Protein AF-A0A7S1WTV4-F1 (afdb_monomer)

Nearest PDB structures (foldseek):
  6fwq-assembly1_A  TM=6.401E-01  e=2.918E-04  Bacteroides xylanisolvens XB1A
  6fwi-assembly1_A  TM=6.441E-01  e=4.003E-04  Bacteroides xylanisolvens XB1A
  6fwg-assembly1_A  TM=6.612E-01  e=6.234E-04  Bacteroides xylanisolvens XB1A
  6hmh-assembly1_A  TM=6.644E-01  e=8.029E-04  Bacteroides xylanisolvens XB1A
  8j2w-assembly1_B  TM=5.692E-01  e=4.492E-01  Saccharothrix syringae

Sequence (139 aa):
FQVRTTKYVTHYLPWFLGAHADPACAAKPLTCAYRDDHWCSSYGNSFYASNKGAYDITDQGVIDQQLDEMKDAGLDGIWIDYQSANWDFVVDKLIAGTKARGMHFSILIDDTINADIMERSRTEMVKWMQEPHHYRHQG

Foldseek 3Di:
DPPPDDAAEEEDELQAAFPDDDPVCVVPVPPDPCCRHCCPHVNVPDPDADPVHRDGLLDLVVLLVVLVVCVVVVHQAYAYEDADPVCLSSVVSNLVNCVVSNHAYHYDYDCVNPVCRCVVCVVSNVVSCPDPRYDDDPD

Mean predicted aligned error: 7.96 Å

Organism: Alexandrium catenella (NCBI:txid2925)

Solvent-accessible surface area (backbone atoms only — not comparable to full-atom values): 8384 Å² total; per-residue (Å²): 132,85,78,84,69,86,78,44,70,43,84,38,76,69,57,34,52,37,85,65,69,59,78,78,34,82,78,37,77,92,77,40,78,58,68,64,27,49,71,69,25,102,63,47,67,62,97,60,85,56,96,73,54,72,46,34,50,84,38,65,69,53,49,49,53,53,52,49,54,40,46,75,72,62,40,45,29,38,31,38,53,44,49,56,75,91,42,52,70,50,51,52,50,50,54,53,52,27,54,78,69,75,22,31,33,43,79,40,82,40,48,90,83,28,83,57,44,70,69,78,34,38,70,57,51,54,54,54,65,68,38,92,45,36,72,66,87,95,115

pLDDT: mean 79.99, std 18.2, range [41.06, 98.25]

Secondary structure (DSSP, 8-state):
----PPPPEEEE----BTT---TTTTT-TTTSSGGG-TTTSTT---SS--TT-S-BTT-HHHHHHHHHHHHHTT--EEEEEE--GGGHHHHHHHHHHHHHTT-EEEEEE--SS-TTHHHHTHHHHHHHHTSTTB--S--

Radius of gyration: 16.4 Å; Cα contacts (8 Å, |Δi|>4): 162; chains: 1; bounding box: 42×35×50 Å

Structure (mmCIF, N/CA/C/O backbone):
data_AF-A0A7S1WTV4-F1
#
_entry.id   AF-A0A7S1WTV4-F1
#
loop_
_atom_site.group_PDB
_atom_site.id
_atom_site.type_symbol
_atom_site.label_atom_id
_atom_site.label_alt_id
_atom_site.label_comp_id
_atom_site.label_asym_id
_atom_site.label_entity_id
_atom_site.label_seq_id
_atom_site.pdbx_PDB_ins_code
_atom_site.Cartn_x
_atom_site.Cartn_y
_atom_site.Cartn_z
_atom_site.occupancy
_atom_site.B_iso_or_equiv
_atom_site.auth_seq_id
_atom_site.auth_comp_id
_atom_site.auth_asym_id
_atom_site.auth_atom_id
_atom_site.pdbx_PDB_model_num
ATOM 1 N N . PHE A 1 1 ? -19.683 -2.442 26.468 1.00 41.47 1 PHE A N 1
ATOM 2 C CA . PHE A 1 1 ? -18.580 -3.389 26.221 1.00 41.47 1 PHE A CA 1
ATOM 3 C C . PHE A 1 1 ? -18.128 -3.224 24.786 1.00 41.47 1 PHE A C 1
ATOM 5 O O . PHE A 1 1 ? -18.909 -3.491 23.886 1.00 41.47 1 PHE A O 1
ATOM 12 N N . GLN A 1 2 ? -16.920 -2.710 24.564 1.00 50.34 2 GLN A N 1
ATOM 13 C CA . GLN A 1 2 ? -16.336 -2.696 23.226 1.00 50.34 2 GLN A CA 1
ATOM 14 C C . GLN A 1 2 ? -15.846 -4.122 22.973 1.00 5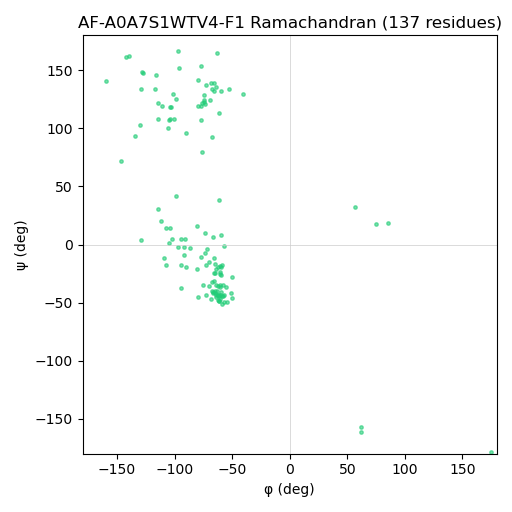0.34 2 GLN A C 1
ATOM 16 O O . GLN A 1 2 ? -14.921 -4.586 23.639 1.00 50.34 2 GLN A O 1
ATOM 21 N N . VAL A 1 3 ? -16.544 -4.863 22.113 1.00 51.03 3 VAL A N 1
ATOM 22 C CA . VAL A 1 3 ? -16.096 -6.195 21.704 1.00 51.03 3 VAL A CA 1
ATOM 23 C C . VAL A 1 3 ? -14.747 -5.993 21.020 1.00 51.03 3 VAL A C 1
ATOM 25 O O . VAL A 1 3 ? -14.679 -5.337 19.983 1.00 51.03 3 VAL A O 1
ATOM 28 N N . ARG A 1 4 ? -13.663 -6.488 21.630 1.00 55.94 4 ARG A N 1
ATOM 29 C CA . ARG A 1 4 ? -12.361 -6.576 20.964 1.00 55.94 4 ARG A CA 1
ATOM 30 C C . ARG A 1 4 ? -12.513 -7.611 19.859 1.00 55.94 4 ARG A C 1
ATOM 32 O O . ARG A 1 4 ? -12.412 -8.806 20.114 1.00 55.94 4 ARG A O 1
ATOM 39 N N . THR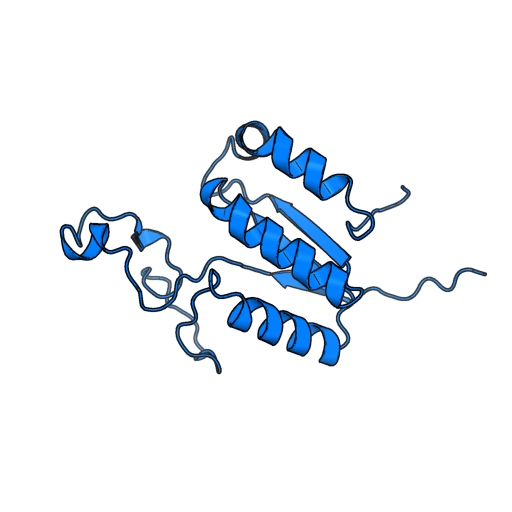 A 1 5 ? -12.849 -7.156 18.662 1.00 72.44 5 THR A N 1
ATOM 40 C CA . THR A 1 5 ? -12.822 -7.997 17.473 1.00 72.44 5 THR A CA 1
ATOM 41 C C . THR A 1 5 ? -11.367 -8.205 17.077 1.00 72.44 5 THR A C 1
ATOM 43 O O . THR A 1 5 ? -10.595 -7.247 17.002 1.00 72.44 5 THR A O 1
ATOM 46 N N . THR A 1 6 ? -10.978 -9.466 16.887 1.00 83.62 6 THR A N 1
ATOM 47 C CA . THR A 1 6 ? -9.694 -9.814 16.271 1.00 83.62 6 THR A CA 1
ATOM 48 C C . THR A 1 6 ? -9.581 -9.080 14.940 1.00 83.62 6 THR A C 1
ATOM 50 O O . THR A 1 6 ? -10.550 -9.050 14.184 1.00 83.62 6 THR A O 1
ATOM 53 N N . LYS A 1 7 ? -8.421 -8.469 14.687 1.00 88.75 7 LYS A N 1
ATOM 54 C CA . LYS A 1 7 ? -8.126 -7.772 13.436 1.00 88.75 7 LYS A CA 1
ATOM 55 C C . LYS A 1 7 ? -7.262 -8.647 12.546 1.00 88.75 7 LYS A C 1
ATOM 57 O O . LYS A 1 7 ? -6.242 -9.152 13.011 1.00 88.75 7 LYS A O 1
ATOM 62 N N . TYR A 1 8 ? -7.672 -8.809 11.294 1.00 93.88 8 TYR A N 1
ATOM 63 C CA . TYR A 1 8 ? -6.926 -9.553 10.288 1.00 93.88 8 TYR A CA 1
ATOM 64 C C . TYR A 1 8 ? -6.245 -8.570 9.346 1.00 93.88 8 TYR A C 1
ATOM 66 O O . TYR A 1 8 ? -6.898 -7.770 8.681 1.00 93.88 8 TYR A O 1
ATOM 74 N N . VAL A 1 9 ? -4.919 -8.616 9.323 1.00 94.69 9 VAL A N 1
ATOM 75 C CA . VAL A 1 9 ? -4.074 -7.719 8.535 1.00 94.69 9 VAL A CA 1
ATOM 76 C C . VAL A 1 9 ? -3.112 -8.540 7.703 1.00 94.69 9 VAL A C 1
ATOM 78 O O . VAL A 1 9 ? -2.675 -9.604 8.141 1.00 94.69 9 VAL A O 1
ATOM 81 N N . THR A 1 10 ? -2.774 -8.042 6.519 1.00 95.94 10 THR A N 1
ATOM 82 C CA . THR A 1 10 ? -1.734 -8.647 5.684 1.00 95.94 10 THR A CA 1
ATOM 83 C C . THR A 1 10 ? -0.567 -7.693 5.490 1.00 95.94 10 THR A C 1
ATOM 85 O O . THR A 1 10 ? -0.752 -6.479 5.412 1.00 95.94 10 THR A O 1
ATOM 88 N N . HIS A 1 11 ? 0.637 -8.247 5.401 1.00 95.69 11 HIS A N 1
ATOM 89 C CA . HIS A 1 11 ? 1.815 -7.518 4.946 1.00 95.69 11 HIS A CA 1
ATOM 90 C C . HIS A 1 11 ? 1.715 -7.350 3.430 1.00 95.69 11 HIS A C 1
ATOM 92 O O . HIS A 1 11 ? 1.505 -8.317 2.699 1.00 95.69 11 HIS A O 1
ATOM 98 N N . TYR A 1 12 ? 1.788 -6.108 2.973 1.00 94.81 12 TYR A N 1
ATOM 99 C CA . TYR A 1 12 ? 1.592 -5.724 1.589 1.00 94.81 12 TYR A CA 1
ATOM 100 C C . TYR A 1 12 ? 2.891 -5.184 1.014 1.00 94.81 12 TYR A C 1
ATOM 102 O O . TYR A 1 12 ? 3.425 -4.202 1.522 1.00 94.81 12 TYR A O 1
ATOM 110 N N . LEU A 1 13 ? 3.367 -5.811 -0.057 1.00 90.38 13 LEU A N 1
ATOM 111 C CA . LEU A 1 13 ? 4.647 -5.501 -0.680 1.00 90.38 13 LEU A CA 1
ATOM 112 C C . LEU A 1 13 ? 4.371 -4.747 -1.986 1.00 90.38 13 LEU A C 1
ATOM 114 O O . LEU A 1 13 ? 4.010 -5.382 -2.982 1.00 90.38 13 LEU A O 1
ATOM 118 N N . PRO A 1 14 ? 4.488 -3.407 -2.016 1.00 87.62 14 PRO A N 1
ATOM 119 C CA . PRO A 1 14 ? 4.112 -2.628 -3.186 1.00 87.62 14 PRO A CA 1
ATOM 120 C C . PRO A 1 14 ? 5.107 -2.757 -4.346 1.00 87.62 14 PRO A C 1
ATOM 122 O O . PRO A 1 14 ? 4.976 -2.022 -5.300 1.00 87.62 14 PRO A O 1
ATOM 125 N N . TRP A 1 15 ? 6.088 -3.658 -4.324 1.00 81.44 15 TRP A N 1
ATOM 126 C CA . TRP A 1 15 ? 7.346 -3.504 -5.064 1.00 81.44 15 TRP A CA 1
ATOM 127 C C . TRP A 1 15 ? 7.363 -3.861 -6.573 1.00 81.44 15 TRP A C 1
ATOM 129 O O . TRP A 1 15 ? 8.431 -4.074 -7.152 1.00 81.44 15 TRP A O 1
ATOM 139 N N . PHE A 1 16 ? 6.204 -3.973 -7.222 1.00 82.00 16 PHE A N 1
ATOM 140 C CA . PHE A 1 16 ? 6.054 -4.581 -8.554 1.00 82.00 16 PHE A CA 1
ATOM 141 C C . PHE A 1 16 ? 5.704 -3.541 -9.625 1.00 82.00 16 PHE A C 1
ATOM 143 O O . PHE A 1 16 ? 4.652 -2.919 -9.535 1.00 82.00 16 PHE A O 1
ATOM 150 N N . LEU A 1 17 ? 6.539 -3.365 -10.656 1.00 77.19 17 LEU A N 1
ATOM 151 C CA . LEU A 1 17 ? 6.414 -2.258 -11.632 1.00 77.19 17 LEU A CA 1
ATOM 152 C C . LEU A 1 17 ? 6.023 -2.713 -13.055 1.00 77.19 17 LEU A C 1
ATOM 154 O O . LEU A 1 17 ? 6.212 -1.998 -14.035 1.00 77.19 17 LEU A O 1
ATOM 158 N N . GLY A 1 18 ? 5.445 -3.908 -13.169 1.00 70.94 18 GLY A N 1
ATOM 159 C CA . GLY A 1 18 ? 4.959 -4.492 -14.418 1.00 70.94 18 GLY A CA 1
ATOM 160 C C . GLY A 1 18 ? 6.034 -4.735 -15.478 1.00 70.94 18 GLY A C 1
ATOM 161 O O . GLY A 1 18 ? 7.223 -4.801 -15.192 1.00 70.94 18 GLY A O 1
ATOM 162 N N . ALA A 1 19 ? 5.607 -4.902 -16.734 1.00 56.91 19 ALA A N 1
ATOM 163 C CA . ALA A 1 19 ? 6.508 -5.110 -17.877 1.00 56.91 19 ALA A CA 1
ATOM 164 C C . ALA A 1 19 ? 7.014 -3.797 -18.512 1.00 56.91 19 ALA A C 1
ATOM 166 O O . ALA A 1 19 ? 7.785 -3.825 -19.477 1.00 56.91 19 ALA A O 1
ATOM 167 N N . HIS A 1 20 ? 6.546 -2.646 -18.023 1.00 51.53 20 HIS A N 1
ATOM 168 C CA . HIS A 1 20 ? 6.882 -1.342 -18.575 1.00 51.53 20 HIS A CA 1
ATOM 169 C C . HIS A 1 20 ? 8.129 -0.793 -17.890 1.00 51.53 20 HIS A C 1
ATOM 171 O O . HIS A 1 20 ? 8.078 -0.167 -16.836 1.00 51.53 20 HIS A O 1
ATOM 177 N N . ALA A 1 21 ? 9.267 -1.011 -18.545 1.00 46.03 21 ALA A N 1
ATOM 178 C CA . ALA A 1 21 ? 10.463 -0.249 -18.253 1.00 46.03 21 ALA A CA 1
ATOM 179 C C . ALA A 1 21 ? 10.187 1.246 -18.491 1.00 46.03 21 ALA A C 1
ATOM 181 O O . ALA A 1 21 ? 9.684 1.625 -19.552 1.00 46.03 21 ALA A O 1
ATOM 182 N N . ASP A 1 22 ? 10.565 2.091 -17.537 1.00 44.78 22 ASP A N 1
ATOM 183 C CA . ASP A 1 22 ? 10.792 3.515 -17.720 1.00 44.78 22 ASP A CA 1
ATOM 184 C C . ASP A 1 22 ? 11.510 3.698 -19.073 1.00 44.78 22 ASP A C 1
ATOM 186 O O . ASP A 1 22 ? 12.505 3.003 -19.333 1.00 44.78 22 ASP A O 1
ATOM 190 N N . PRO A 1 23 ? 11.029 4.584 -19.965 1.00 44.62 23 PRO A N 1
ATOM 191 C CA . PRO A 1 23 ? 11.649 4.833 -21.265 1.00 44.62 23 PRO A CA 1
ATOM 192 C C . PRO A 1 23 ? 13.164 5.096 -21.203 1.00 44.62 23 PRO A C 1
ATOM 194 O O . PRO A 1 23 ? 13.882 4.770 -22.151 1.00 44.62 23 PRO A O 1
ATOM 197 N N . ALA A 1 24 ? 13.684 5.623 -20.088 1.00 42.56 24 ALA A N 1
ATOM 198 C CA . ALA A 1 24 ? 15.115 5.822 -19.856 1.00 42.56 24 ALA A CA 1
ATOM 199 C C . ALA A 1 24 ? 15.924 4.506 -19.798 1.00 42.56 24 ALA A C 1
ATOM 201 O O . ALA A 1 24 ? 17.137 4.504 -20.031 1.00 42.56 24 ALA A O 1
ATOM 202 N N . CYS A 1 25 ? 15.269 3.375 -19.534 1.00 47.00 25 CYS A N 1
ATOM 203 C CA . CYS A 1 25 ? 15.899 2.073 -19.320 1.00 47.00 25 CYS A CA 1
ATOM 204 C C . CYS A 1 25 ? 15.976 1.196 -20.570 1.00 47.00 25 CYS A C 1
ATOM 206 O O . CYS A 1 25 ? 16.860 0.341 -20.645 1.00 47.00 25 CYS A O 1
ATOM 208 N N . ALA A 1 26 ? 15.188 1.489 -21.609 1.00 48.03 26 ALA A N 1
ATOM 209 C CA . ALA A 1 26 ? 15.382 0.908 -22.941 1.00 48.03 26 ALA A CA 1
ATOM 210 C C . ALA A 1 26 ? 16.768 1.253 -23.537 1.00 48.03 26 ALA A C 1
ATOM 212 O O . ALA A 1 26 ? 17.290 0.522 -24.376 1.00 48.03 26 ALA A O 1
ATOM 213 N N . ALA A 1 27 ? 17.388 2.348 -23.079 1.00 46.78 27 ALA A N 1
ATOM 214 C CA . ALA A 1 27 ? 18.672 2.839 -23.577 1.00 46.78 27 ALA A CA 1
ATOM 215 C C . ALA A 1 27 ? 19.909 2.288 -22.834 1.00 46.78 27 ALA A C 1
ATOM 217 O O . ALA A 1 27 ? 21.017 2.377 -23.368 1.00 46.78 27 ALA A O 1
ATOM 218 N N . LYS A 1 28 ? 19.769 1.752 -21.608 1.00 48.69 28 LYS A N 1
ATOM 219 C CA . LYS A 1 28 ? 20.898 1.291 -20.766 1.00 48.69 28 LYS A CA 1
ATOM 220 C C . LYS A 1 28 ? 20.530 0.076 -19.889 1.00 48.69 28 LYS A C 1
ATOM 222 O O . LYS A 1 28 ? 20.448 0.202 -18.665 1.00 48.69 28 LYS A O 1
ATOM 227 N N . PRO A 1 29 ? 20.363 -1.117 -20.482 1.00 49.50 29 PRO A N 1
ATOM 228 C CA . PRO A 1 29 ? 19.842 -2.298 -19.784 1.00 49.50 29 PRO A CA 1
ATOM 229 C C . PRO A 1 29 ? 20.735 -2.827 -18.646 1.00 49.50 29 PRO A C 1
ATOM 231 O O . PRO A 1 29 ? 20.230 -3.446 -17.721 1.00 49.50 29 PRO A O 1
ATOM 234 N N . LEU A 1 30 ? 22.049 -2.572 -18.671 1.00 45.75 30 LEU A N 1
ATOM 235 C CA . LEU A 1 30 ? 22.998 -3.088 -17.665 1.00 45.75 30 LEU A CA 1
ATOM 236 C C . LEU A 1 30 ? 23.242 -2.146 -16.474 1.00 45.75 30 LEU A C 1
ATOM 238 O O . LEU A 1 30 ? 23.911 -2.534 -15.521 1.00 45.75 30 LEU A O 1
ATOM 242 N N . THR A 1 31 ? 22.746 -0.908 -16.528 1.00 51.44 31 THR A N 1
ATOM 243 C CA . THR A 1 31 ? 22.972 0.107 -15.479 1.00 51.44 31 THR A CA 1
ATOM 244 C C . THR A 1 31 ? 21.685 0.767 -14.999 1.00 51.44 31 THR A C 1
ATOM 246 O O . THR A 1 31 ? 21.749 1.722 -14.229 1.00 51.44 31 THR A O 1
ATOM 249 N N . CYS A 1 32 ? 20.526 0.333 -15.493 1.00 46.72 32 CYS A N 1
ATOM 250 C CA . CYS A 1 32 ? 19.257 0.859 -15.022 1.00 46.72 32 CYS A CA 1
ATOM 251 C C . CYS A 1 32 ? 18.871 0.199 -13.688 1.00 46.72 32 CYS A C 1
ATOM 253 O O . CYS A 1 32 ? 19.067 -0.998 -13.492 1.00 46.72 32 CYS A O 1
ATOM 255 N N . ALA A 1 33 ? 18.292 0.995 -12.790 1.00 44.38 33 ALA A N 1
ATOM 256 C CA . ALA A 1 33 ? 17.811 0.629 -11.460 1.00 44.38 33 ALA A CA 1
ATOM 257 C C . ALA A 1 33 ? 16.715 -0.470 -11.422 1.00 44.38 33 ALA A C 1
ATOM 259 O O . ALA A 1 33 ? 16.208 -0.783 -10.354 1.00 44.38 33 ALA A O 1
ATOM 260 N N . TYR A 1 34 ? 16.393 -1.129 -12.545 1.00 48.22 34 TYR A N 1
ATOM 261 C CA . TYR A 1 34 ? 15.487 -2.289 -12.622 1.00 48.22 34 TYR A CA 1
ATOM 262 C C . TYR A 1 34 ? 16.002 -3.561 -11.926 1.00 48.22 34 TYR A C 1
ATOM 264 O O . TYR A 1 34 ? 15.338 -4.592 -11.973 1.00 48.22 34 TYR A O 1
ATOM 272 N N . ARG A 1 35 ? 17.135 -3.505 -11.208 1.00 43.38 35 ARG A N 1
ATOM 273 C CA . ARG A 1 35 ? 17.465 -4.549 -10.223 1.00 43.38 35 ARG A CA 1
ATOM 274 C C . ARG A 1 35 ? 16.408 -4.644 -9.109 1.00 43.38 35 ARG A C 1
ATOM 276 O O . ARG A 1 35 ? 16.337 -5.687 -8.466 1.00 43.38 35 ARG A O 1
ATOM 283 N N . ASP A 1 36 ? 15.594 -3.599 -8.940 1.00 49.12 36 ASP A N 1
AT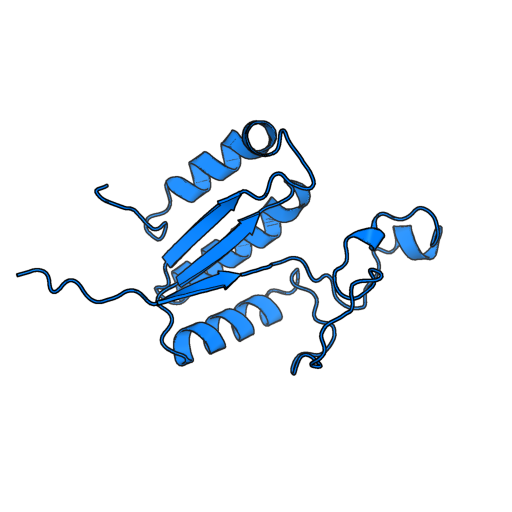OM 284 C CA . ASP A 1 36 ? 14.613 -3.473 -7.860 1.00 49.12 36 ASP A CA 1
ATOM 285 C C . ASP A 1 36 ? 13.153 -3.700 -8.314 1.00 49.12 36 ASP A C 1
ATOM 287 O O . ASP A 1 36 ? 12.243 -3.635 -7.487 1.00 49.12 36 ASP A O 1
ATOM 291 N N . ASP A 1 37 ? 12.895 -4.006 -9.597 1.00 62.09 37 ASP A N 1
ATOM 292 C CA . ASP A 1 37 ? 11.588 -4.556 -9.989 1.00 62.09 37 ASP A CA 1
ATOM 293 C C . ASP A 1 37 ? 11.533 -6.033 -9.603 1.00 62.09 37 ASP A C 1
ATOM 295 O O . ASP A 1 37 ? 12.327 -6.867 -10.059 1.00 62.09 37 ASP A O 1
ATOM 299 N N . HIS A 1 38 ? 10.576 -6.354 -8.741 1.00 72.31 38 HIS A N 1
ATOM 300 C CA . HIS A 1 38 ? 10.454 -7.680 -8.159 1.00 72.31 38 HIS A CA 1
ATOM 301 C C . HIS A 1 38 ? 9.927 -8.725 -9.153 1.00 72.31 38 HIS A C 1
ATOM 303 O O . HIS A 1 38 ? 9.993 -9.918 -8.855 1.00 72.31 38 HIS A O 1
ATOM 309 N N . TRP A 1 39 ? 9.506 -8.322 -10.362 1.00 71.62 39 TRP A N 1
ATOM 310 C CA . TRP A 1 39 ? 9.325 -9.261 -11.476 1.00 71.62 39 TRP A CA 1
ATOM 311 C C . TRP A 1 39 ? 10.647 -9.708 -12.118 1.00 71.62 39 TRP A C 1
ATOM 313 O O . TRP A 1 39 ? 10.742 -10.857 -12.548 1.00 71.62 39 TRP A O 1
ATOM 323 N N . CYS A 1 40 ? 11.653 -8.824 -12.196 1.00 54.75 40 CYS A N 1
ATOM 324 C CA . CYS A 1 40 ? 12.846 -8.988 -13.043 1.00 54.75 40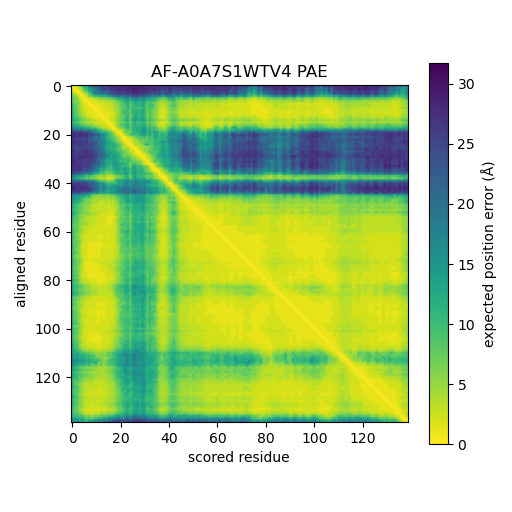 CYS A CA 1
ATOM 325 C C . CYS A 1 40 ? 14.156 -9.281 -12.292 1.00 54.75 40 CYS A C 1
ATOM 327 O O . CYS A 1 40 ? 15.157 -9.625 -12.929 1.00 54.75 40 CYS A O 1
ATOM 329 N N . SER A 1 41 ? 14.204 -9.142 -10.963 1.00 52.56 41 SER A N 1
ATOM 330 C CA . SER A 1 41 ? 15.402 -9.525 -10.206 1.00 52.56 41 SER A CA 1
ATOM 331 C C . SER A 1 41 ? 15.664 -11.037 -10.340 1.00 52.56 41 SER A C 1
ATOM 333 O O . SER A 1 41 ? 14.779 -11.814 -10.697 1.00 52.56 41 SER A O 1
ATOM 335 N N . SER A 1 42 ? 16.860 -11.520 -9.988 1.00 45.12 42 SER A N 1
ATOM 336 C CA . SER A 1 42 ? 17.114 -12.964 -9.802 1.00 45.12 42 SER A CA 1
ATOM 337 C C . SER A 1 42 ? 16.193 -13.621 -8.749 1.00 45.12 42 SER A C 1
ATOM 339 O O . SER A 1 42 ? 16.279 -14.829 -8.529 1.00 45.12 42 SER A O 1
ATOM 341 N N . TYR A 1 43 ? 15.309 -12.825 -8.130 1.00 41.06 43 TYR A N 1
ATOM 342 C CA . TYR A 1 43 ? 14.183 -13.179 -7.280 1.00 41.06 43 TYR A CA 1
ATOM 343 C C . TYR A 1 43 ? 12.812 -12.812 -7.872 1.00 41.06 43 TYR A C 1
ATOM 345 O O . TYR A 1 43 ? 11.846 -12.709 -7.119 1.00 41.06 43 TYR A O 1
ATOM 353 N N . GLY A 1 44 ? 12.659 -12.809 -9.199 1.00 45.22 44 GLY A N 1
ATOM 354 C CA . GLY A 1 44 ? 11.401 -13.198 -9.861 1.00 45.22 44 GLY A CA 1
ATOM 355 C C . GLY A 1 44 ? 11.028 -14.668 -9.558 1.00 45.22 44 GLY A C 1
ATOM 356 O O . GLY A 1 44 ? 10.587 -15.408 -10.430 1.00 45.22 44 GLY A O 1
ATOM 357 N N . ASN A 1 45 ? 11.275 -15.108 -8.317 1.00 55.28 45 ASN A N 1
ATOM 358 C CA . ASN A 1 45 ? 11.245 -16.448 -7.736 1.00 55.28 45 ASN A CA 1
ATOM 359 C C . ASN A 1 45 ? 9.927 -16.669 -6.995 1.00 55.28 45 ASN A C 1
ATOM 361 O O . ASN A 1 45 ? 9.896 -17.230 -5.898 1.00 55.28 45 ASN A O 1
ATOM 365 N N . SER A 1 46 ? 8.811 -16.229 -7.566 1.00 62.72 46 SER A N 1
ATOM 366 C CA . SER A 1 46 ? 7.563 -16.804 -7.098 1.00 62.72 46 SER A CA 1
ATOM 367 C C . SER A 1 46 ? 7.449 -18.202 -7.698 1.00 62.72 46 SER A C 1
ATOM 369 O O . SER A 1 46 ? 7.426 -18.363 -8.916 1.00 62.72 46 SER A O 1
ATOM 371 N N . PHE A 1 47 ? 7.337 -19.224 -6.846 1.00 69.19 47 PHE A N 1
ATOM 372 C CA . PHE A 1 47 ? 6.919 -20.561 -7.288 1.00 69.19 47 PHE A CA 1
ATOM 373 C C . PHE A 1 47 ? 5.532 -20.534 -7.956 1.00 69.19 47 PHE A C 1
ATOM 375 O O . PHE A 1 47 ? 5.173 -21.470 -8.667 1.00 69.19 47 PHE A O 1
ATOM 382 N N . TYR A 1 48 ? 4.759 -19.467 -7.734 1.00 75.62 48 TYR A N 1
ATOM 383 C CA . TYR A 1 48 ? 3.408 -19.289 -8.246 1.00 75.62 48 TYR A CA 1
ATOM 384 C C . TYR A 1 48 ? 3.323 -18.092 -9.190 1.00 75.62 48 TYR A C 1
ATOM 386 O O . TYR A 1 48 ? 3.773 -16.992 -8.871 1.00 75.62 48 TYR A O 1
ATOM 394 N N . ALA A 1 49 ? 2.678 -18.280 -10.337 1.00 75.75 49 ALA A N 1
ATOM 395 C CA . ALA A 1 49 ? 2.320 -17.161 -11.194 1.00 75.75 49 ALA A CA 1
ATOM 396 C C . ALA A 1 49 ? 1.234 -16.302 -10.526 1.00 75.75 49 ALA A C 1
ATOM 398 O O . ALA A 1 49 ? 0.280 -16.827 -9.948 1.00 75.75 49 ALA A O 1
ATOM 399 N N . SER A 1 50 ? 1.359 -14.980 -10.642 1.00 82.88 50 SER A N 1
ATOM 400 C CA . SER A 1 50 ? 0.291 -14.055 -10.263 1.00 82.88 50 SER A CA 1
ATOM 401 C C . SER A 1 50 ? -0.894 -14.207 -11.216 1.00 82.88 50 SER A C 1
ATOM 403 O O . SER A 1 50 ? -0.718 -14.204 -12.437 1.00 82.88 50 SER A O 1
ATOM 405 N N . ASN A 1 51 ? -2.114 -14.279 -10.678 1.00 84.00 51 ASN A N 1
ATOM 406 C CA . ASN A 1 51 ? -3.336 -14.288 -11.490 1.00 84.00 51 ASN A CA 1
ATOM 407 C C . ASN A 1 51 ? -3.556 -12.968 -12.261 1.00 84.00 51 ASN A C 1
ATOM 409 O O . ASN A 1 51 ? -4.317 -12.948 -13.224 1.00 84.00 51 ASN A O 1
ATOM 413 N N . LYS A 1 52 ? -2.863 -11.893 -11.864 1.00 84.12 52 LYS A N 1
ATOM 414 C CA . LYS A 1 52 ? -2.830 -10.578 -12.524 1.00 84.12 52 LYS A CA 1
ATOM 415 C C . LYS A 1 52 ? -1.649 -10.427 -13.488 1.00 84.12 52 LYS A C 1
ATOM 417 O O . LYS A 1 52 ? -1.437 -9.348 -14.030 1.00 84.12 52 LYS A O 1
ATOM 422 N N . GLY A 1 53 ? -0.868 -11.491 -13.695 1.00 83.25 53 GLY A N 1
ATOM 423 C CA . GLY A 1 53 ? 0.380 -11.429 -14.451 1.00 83.25 53 GLY A CA 1
ATOM 424 C C . GLY A 1 53 ? 1.406 -10.501 -13.798 1.00 83.25 53 GLY A C 1
ATOM 425 O O . GLY A 1 53 ? 1.345 -10.245 -12.591 1.00 83.25 53 GLY A O 1
ATOM 426 N N . ALA A 1 54 ? 2.344 -10.005 -14.608 1.00 80.94 54 ALA A N 1
ATOM 427 C CA . ALA A 1 54 ? 3.326 -9.012 -14.189 1.00 80.94 54 ALA A CA 1
ATOM 428 C C . ALA A 1 54 ? 2.674 -7.620 -14.112 1.00 80.94 54 ALA A C 1
ATOM 430 O O . ALA A 1 54 ? 2.754 -6.835 -15.057 1.00 80.94 54 ALA A O 1
ATOM 431 N N . TYR A 1 55 ? 1.958 -7.356 -13.019 1.00 85.19 55 TYR A N 1
ATOM 432 C CA . TYR A 1 55 ? 1.232 -6.103 -12.813 1.00 85.19 55 TYR A CA 1
ATOM 433 C C . TYR A 1 55 ? 2.158 -4.949 -12.423 1.00 85.19 55 TYR A C 1
ATOM 435 O O . TYR A 1 55 ? 3.210 -5.158 -11.816 1.00 85.19 55 TYR A O 1
ATOM 443 N N . ASP A 1 56 ? 1.723 -3.732 -12.735 1.00 85.94 56 ASP A N 1
ATOM 444 C CA . ASP A 1 56 ? 2.358 -2.485 -12.317 1.00 85.94 56 ASP A CA 1
ATOM 445 C C . ASP A 1 56 ? 1.550 -1.862 -11.176 1.00 85.94 56 ASP A C 1
ATOM 447 O O . ASP A 1 56 ? 0.378 -1.526 -11.329 1.00 85.94 56 ASP A O 1
ATOM 451 N N . ILE A 1 57 ? 2.175 -1.719 -10.015 1.00 88.25 57 ILE A N 1
ATOM 452 C CA . ILE A 1 57 ? 1.563 -1.151 -8.818 1.00 88.25 57 ILE A CA 1
ATOM 453 C C . ILE A 1 57 ? 1.296 0.351 -8.920 1.00 88.25 57 ILE A C 1
ATOM 455 O O . ILE A 1 57 ? 0.545 0.915 -8.127 1.00 88.25 57 ILE A O 1
ATOM 459 N N . THR A 1 58 ? 1.890 1.027 -9.900 1.00 86.44 58 THR A N 1
ATOM 460 C CA . THR A 1 58 ? 1.593 2.431 -10.157 1.00 86.44 58 THR A CA 1
ATOM 461 C C . THR A 1 58 ? 0.213 2.605 -10.799 1.00 86.44 58 THR A C 1
ATOM 463 O O . THR A 1 58 ? -0.357 3.701 -10.714 1.00 86.44 58 THR A O 1
ATOM 466 N N . ASP A 1 59 ? -0.365 1.538 -11.364 1.00 89.06 59 ASP A N 1
ATOM 467 C CA . ASP A 1 59 ? -1.727 1.510 -11.886 1.00 89.06 59 ASP A CA 1
ATOM 468 C C . ASP A 1 59 ? -2.758 1.488 -10.745 1.00 89.06 59 ASP A C 1
ATOM 470 O O . ASP A 1 59 ? -2.818 0.572 -9.920 1.00 89.06 59 ASP A O 1
ATOM 474 N N . GLN A 1 60 ? -3.627 2.501 -10.728 1.00 92.31 60 GLN A N 1
ATOM 475 C CA . GLN A 1 60 ? -4.713 2.606 -9.757 1.00 92.31 60 GLN A CA 1
ATOM 476 C C . GLN A 1 60 ? -5.684 1.417 -9.846 1.00 92.31 60 GLN A C 1
ATOM 478 O O . GLN A 1 60 ? -6.169 0.955 -8.817 1.00 92.31 60 GLN A O 1
ATOM 483 N N . GLY A 1 61 ? -5.930 0.884 -11.045 1.00 95.00 61 GLY A N 1
ATOM 484 C CA . GLY A 1 61 ? -6.796 -0.277 -11.236 1.00 95.00 61 GLY A CA 1
ATOM 485 C C . GLY A 1 61 ? -6.246 -1.541 -10.573 1.00 95.00 61 GLY A C 1
ATOM 486 O O . GLY A 1 61 ? -7.019 -2.331 -10.034 1.00 95.00 61 GLY A O 1
ATOM 487 N N . VAL A 1 62 ? -4.920 -1.711 -10.552 1.00 93.62 62 VAL A N 1
ATOM 488 C CA . VAL A 1 62 ? -4.260 -2.826 -9.854 1.00 93.62 62 VAL A CA 1
ATOM 489 C C . VAL A 1 62 ? -4.419 -2.679 -8.344 1.00 93.62 62 VAL A C 1
ATOM 491 O O . VAL A 1 62 ? -4.809 -3.643 -7.682 1.00 93.62 62 VAL A O 1
ATOM 494 N N . ILE A 1 63 ? -4.169 -1.478 -7.810 1.00 96.06 63 ILE A N 1
ATOM 495 C CA . ILE A 1 63 ? -4.363 -1.177 -6.385 1.00 96.06 63 ILE A CA 1
ATOM 496 C C . ILE A 1 63 ? -5.808 -1.466 -5.974 1.00 96.06 63 ILE A C 1
ATOM 498 O O . ILE A 1 63 ? -6.044 -2.162 -4.988 1.00 96.06 63 ILE A O 1
ATOM 502 N N . ASP A 1 64 ? -6.776 -0.965 -6.741 1.00 97.62 64 ASP A N 1
ATOM 503 C CA . ASP A 1 64 ? -8.189 -1.121 -6.420 1.00 97.62 64 ASP A CA 1
ATOM 504 C C . ASP A 1 64 ? -8.611 -2.590 -6.399 1.00 97.62 64 ASP A C 1
ATOM 506 O O . ASP A 1 64 ? -9.168 -3.044 -5.401 1.00 97.62 64 ASP A O 1
ATOM 510 N N . GLN A 1 65 ? -8.255 -3.358 -7.431 1.00 96.88 65 GLN A N 1
ATOM 511 C CA . GLN A 1 65 ? -8.559 -4.789 -7.482 1.00 96.88 65 GLN A CA 1
ATOM 512 C C . GLN A 1 65 ? -7.955 -5.558 -6.304 1.00 96.88 65 GLN A C 1
ATOM 514 O O . GLN A 1 65 ? -8.624 -6.402 -5.715 1.00 96.88 65 GLN A O 1
ATOM 519 N N . GLN A 1 66 ? -6.697 -5.289 -5.949 1.00 96.88 66 GLN A N 1
ATOM 520 C CA . GLN A 1 66 ? -6.042 -5.988 -4.842 1.00 96.88 66 GLN A CA 1
ATOM 521 C C . GLN A 1 66 ? -6.677 -5.644 -3.493 1.00 96.88 66 GLN A C 1
ATOM 523 O O . GLN A 1 66 ? -6.873 -6.532 -2.665 1.00 96.88 66 GLN A O 1
ATOM 528 N N . LEU A 1 67 ? -7.026 -4.375 -3.265 1.00 97.94 67 LEU A N 1
ATOM 529 C CA . LEU A 1 67 ? -7.690 -3.963 -2.031 1.00 97.94 67 LEU A CA 1
ATOM 530 C C . LEU A 1 67 ? -9.129 -4.488 -1.943 1.00 97.94 67 LEU A C 1
ATOM 532 O O . LEU A 1 67 ? -9.561 -4.851 -0.850 1.00 97.94 67 LEU A O 1
ATOM 536 N N . ASP A 1 68 ? -9.854 -4.567 -3.062 1.00 98.25 68 ASP A N 1
ATOM 537 C CA . ASP A 1 68 ? -11.179 -5.199 -3.121 1.00 98.25 68 ASP A CA 1
ATOM 538 C C . ASP A 1 68 ? -11.090 -6.690 -2.777 1.00 98.25 68 ASP A C 1
ATOM 540 O O . ASP A 1 68 ? -11.798 -7.157 -1.889 1.00 98.25 68 ASP A O 1
ATOM 544 N N . GLU A 1 69 ? -10.143 -7.422 -3.369 1.00 97.19 69 GLU A N 1
ATOM 545 C CA . GLU A 1 69 ? -9.918 -8.840 -3.055 1.00 97.19 69 GLU A CA 1
ATOM 546 C C . GLU A 1 69 ? -9.573 -9.068 -1.577 1.00 97.19 69 GLU A C 1
ATOM 548 O O . GLU A 1 69 ? -10.071 -10.002 -0.948 1.00 97.19 69 GLU A O 1
ATOM 553 N N . MET A 1 70 ? -8.743 -8.201 -0.992 1.00 97.44 70 MET A N 1
ATOM 554 C CA . MET A 1 70 ? -8.413 -8.254 0.434 1.00 97.44 70 MET A CA 1
ATOM 555 C C . MET A 1 70 ? -9.626 -7.973 1.315 1.00 97.44 70 MET A C 1
ATOM 557 O O . MET A 1 70 ? -9.825 -8.645 2.331 1.00 97.44 70 MET A O 1
ATOM 561 N N . LYS A 1 71 ? -10.441 -6.987 0.933 1.00 96.94 71 LYS A N 1
ATOM 562 C CA . LYS A 1 71 ? -11.660 -6.639 1.657 1.00 96.94 71 LYS A CA 1
ATOM 563 C C . LYS A 1 71 ? -12.666 -7.786 1.622 1.00 96.94 71 LYS A C 1
ATOM 565 O O . LYS A 1 71 ? -13.204 -8.142 2.671 1.00 96.94 71 LYS A O 1
ATOM 570 N N . ASP A 1 72 ? -12.866 -8.384 0.453 1.00 97.31 72 ASP A N 1
ATOM 571 C CA . ASP A 1 72 ? -13.763 -9.522 0.241 1.00 97.31 72 ASP A CA 1
ATOM 572 C C . ASP A 1 72 ? -13.282 -10.778 0.982 1.00 97.31 72 ASP A C 1
ATOM 574 O O . ASP A 1 72 ? -14.094 -11.556 1.485 1.00 97.31 72 ASP A O 1
ATOM 578 N N . ALA A 1 73 ? -11.965 -10.941 1.144 1.00 97.06 73 ALA A N 1
ATOM 579 C CA . ALA A 1 73 ? -11.368 -11.979 1.984 1.00 97.06 73 ALA A CA 1
ATOM 580 C C . ALA A 1 73 ? -11.531 -11.729 3.500 1.00 97.06 73 ALA A C 1
ATOM 582 O O . ALA A 1 73 ? -11.135 -12.569 4.310 1.00 97.06 73 ALA A O 1
ATOM 583 N N . GLY A 1 74 ? -12.114 -10.595 3.901 1.00 96.00 74 GLY A N 1
ATOM 584 C CA . GLY A 1 74 ? -12.374 -10.252 5.298 1.00 96.00 74 GLY A CA 1
ATOM 585 C C . GLY A 1 74 ? -11.198 -9.593 6.021 1.00 96.00 74 GLY A C 1
ATOM 586 O O . GLY A 1 74 ? -11.190 -9.576 7.252 1.00 96.00 74 GLY A O 1
ATOM 587 N N . LEU A 1 75 ? -10.214 -9.050 5.295 1.00 96.94 75 LEU A N 1
ATOM 588 C CA . LEU A 1 75 ? -9.128 -8.291 5.913 1.00 96.94 75 LEU A CA 1
ATOM 589 C C . LEU A 1 75 ? -9.616 -6.918 6.391 1.00 96.94 75 LEU A C 1
ATOM 591 O O . LEU A 1 75 ? -10.344 -6.195 5.707 1.00 96.94 75 LEU A O 1
ATOM 595 N N . ASP A 1 76 ? -9.171 -6.539 7.586 1.00 96.25 76 ASP A N 1
ATOM 596 C CA . ASP A 1 76 ? -9.419 -5.227 8.172 1.00 96.25 76 ASP A CA 1
ATOM 597 C C . ASP A 1 76 ? -8.465 -4.161 7.624 1.00 96.25 76 ASP A C 1
ATOM 599 O O . ASP A 1 76 ? -8.757 -2.970 7.743 1.00 96.25 76 ASP A O 1
ATOM 603 N N . GLY A 1 77 ? -7.318 -4.562 7.073 1.00 96.69 77 GLY A N 1
ATOM 604 C CA . GLY A 1 77 ? -6.279 -3.628 6.668 1.00 96.69 77 GLY A CA 1
ATOM 605 C C . GLY A 1 77 ? -4.993 -4.268 6.169 1.00 96.69 77 GLY A C 1
ATOM 606 O O . GLY A 1 77 ? -4.862 -5.492 6.100 1.00 96.69 77 GLY A O 1
ATOM 607 N N . ILE A 1 78 ? -4.036 -3.405 5.838 1.00 97.75 78 ILE A N 1
ATOM 608 C CA . ILE A 1 78 ? -2.727 -3.789 5.301 1.00 97.75 78 ILE A CA 1
ATOM 609 C C . ILE A 1 78 ? -1.581 -3.137 6.078 1.00 97.75 78 ILE A C 1
ATOM 611 O O . ILE A 1 78 ? -1.698 -2.020 6.574 1.00 97.75 78 ILE A O 1
ATOM 615 N N . TRP A 1 79 ? -0.446 -3.814 6.172 1.00 97.06 79 TRP A N 1
ATOM 616 C CA . TRP A 1 79 ? 0.820 -3.225 6.601 1.00 97.06 79 TRP A CA 1
ATOM 617 C C . TRP A 1 79 ? 1.681 -3.029 5.367 1.00 97.06 79 TRP A C 1
ATOM 619 O O . TRP A 1 79 ? 2.112 -4.003 4.762 1.00 97.06 79 TRP A O 1
ATOM 629 N N . ILE A 1 80 ? 1.856 -1.777 4.963 1.00 96.00 80 ILE A N 1
ATOM 630 C CA . ILE A 1 80 ? 2.542 -1.403 3.732 1.00 96.00 80 ILE A CA 1
ATOM 631 C C . ILE A 1 80 ? 4.037 -1.480 3.984 1.00 96.00 80 ILE A C 1
ATOM 633 O O . ILE A 1 80 ? 4.558 -0.766 4.840 1.00 96.00 80 ILE A O 1
ATOM 637 N N . ASP A 1 81 ? 4.702 -2.343 3.233 1.00 91.94 81 ASP A N 1
ATOM 638 C CA . ASP A 1 81 ? 6.146 -2.429 3.221 1.00 91.94 81 ASP A CA 1
ATOM 639 C C . ASP A 1 81 ? 6.761 -1.192 2.562 1.00 91.94 81 ASP A C 1
ATOM 641 O O . ASP A 1 81 ? 6.419 -0.839 1.428 1.00 91.94 81 ASP A O 1
ATOM 645 N N . TYR A 1 82 ? 7.646 -0.520 3.290 1.00 90.31 82 TYR A N 1
ATOM 646 C CA . TYR A 1 82 ? 8.190 0.764 2.899 1.00 90.31 82 TYR A CA 1
ATOM 647 C C . TYR A 1 82 ? 9.720 0.790 2.986 1.00 90.31 82 TYR A C 1
ATOM 649 O O . TYR A 1 82 ? 10.297 0.945 4.063 1.00 90.31 82 TYR A O 1
ATOM 657 N N . GLN A 1 83 ? 10.360 0.684 1.816 1.00 82.69 83 GLN A N 1
ATOM 658 C CA . GLN A 1 83 ? 11.819 0.600 1.659 1.00 82.69 83 GLN A CA 1
ATOM 659 C C . GLN A 1 83 ? 12.473 1.867 1.086 1.00 82.69 83 GLN A C 1
ATOM 661 O O . GLN A 1 83 ? 13.696 2.018 1.146 1.00 82.69 83 GLN A O 1
ATOM 666 N N . SER A 1 84 ? 11.710 2.768 0.454 1.00 79.50 84 SER A N 1
ATOM 667 C CA . SER A 1 84 ? 12.282 3.903 -0.285 1.00 79.50 84 SER A CA 1
ATOM 668 C C . SER A 1 84 ? 11.287 5.047 -0.506 1.00 79.50 84 SER A C 1
ATOM 670 O O . SER A 1 84 ? 10.141 4.814 -0.873 1.00 79.50 84 SER A O 1
ATOM 672 N N . ALA A 1 85 ? 11.772 6.290 -0.396 1.00 79.75 85 ALA A N 1
ATOM 673 C CA . ALA A 1 85 ? 11.010 7.522 -0.660 1.00 79.75 85 ALA A CA 1
ATOM 674 C C . ALA A 1 85 ? 10.513 7.660 -2.101 1.00 79.75 85 ALA A C 1
ATOM 676 O O . ALA A 1 85 ? 9.550 8.367 -2.378 1.00 79.75 85 ALA A O 1
ATOM 677 N N . ASN A 1 86 ? 11.106 6.925 -3.043 1.00 77.12 86 ASN A N 1
ATOM 678 C CA . ASN A 1 86 ? 10.580 6.891 -4.407 1.00 77.12 86 ASN A CA 1
ATOM 679 C C . ASN A 1 86 ? 9.187 6.239 -4.478 1.00 77.12 86 ASN A C 1
ATOM 681 O O . ASN A 1 86 ? 8.530 6.342 -5.508 1.00 77.12 86 ASN A O 1
ATOM 685 N N . TRP A 1 87 ? 8.732 5.588 -3.404 1.00 81.44 87 TRP A N 1
ATOM 686 C CA . TRP A 1 87 ? 7.443 4.909 -3.316 1.00 81.44 87 TRP A CA 1
ATOM 687 C C . TRP A 1 87 ? 6.349 5.751 -2.665 1.00 81.44 87 TRP A C 1
ATOM 689 O O . TRP A 1 87 ? 5.208 5.295 -2.623 1.00 81.44 87 TRP A O 1
ATOM 699 N N . ASP A 1 88 ? 6.647 6.971 -2.205 1.00 87.44 88 ASP A N 1
ATOM 700 C CA . ASP A 1 88 ? 5.692 7.822 -1.480 1.00 87.44 88 ASP A CA 1
ATOM 701 C C . ASP A 1 88 ? 4.356 7.958 -2.221 1.00 87.44 88 ASP A C 1
ATOM 703 O O . ASP A 1 88 ? 3.285 7.814 -1.634 1.00 87.44 88 ASP A O 1
ATOM 707 N N . PHE A 1 89 ? 4.403 8.130 -3.546 1.00 87.56 89 PHE A N 1
ATOM 708 C CA . PHE A 1 89 ? 3.200 8.252 -4.370 1.00 87.56 89 PHE A CA 1
ATOM 709 C C . PHE A 1 89 ? 2.368 6.957 -4.439 1.00 87.56 89 PHE A C 1
ATOM 711 O O . PHE A 1 89 ? 1.144 7.023 -4.559 1.00 87.56 89 PHE A O 1
ATOM 718 N N . VAL A 1 90 ? 3.003 5.781 -4.385 1.00 90.25 90 VAL A N 1
ATOM 719 C CA . VAL A 1 90 ? 2.309 4.482 -4.335 1.00 90.25 90 VAL A CA 1
ATOM 720 C C . VAL A 1 90 ? 1.683 4.296 -2.958 1.00 90.25 90 VAL A C 1
ATOM 722 O O . VAL A 1 90 ? 0.522 3.900 -2.861 1.00 90.25 90 VAL A O 1
ATOM 725 N N . VAL A 1 91 ? 2.413 4.639 -1.893 1.00 93.81 91 VAL A N 1
ATOM 726 C CA . VAL A 1 91 ? 1.904 4.574 -0.518 1.00 93.81 91 VAL A CA 1
ATOM 727 C C . VAL A 1 91 ? 0.698 5.498 -0.336 1.00 93.81 91 VAL A C 1
ATOM 729 O O . VAL A 1 91 ? -0.324 5.064 0.192 1.00 93.81 91 VAL A O 1
ATOM 732 N N . ASP A 1 92 ? 0.755 6.727 -0.852 1.00 95.06 92 ASP A N 1
ATOM 733 C CA . ASP A 1 92 ? -0.376 7.661 -0.841 1.00 95.06 92 ASP A CA 1
ATOM 734 C C . ASP A 1 92 ? -1.620 7.070 -1.534 1.00 95.06 92 ASP A C 1
ATOM 736 O O . ASP A 1 92 ? -2.733 7.168 -1.004 1.00 95.06 92 ASP A O 1
ATOM 740 N N . LYS A 1 93 ? -1.450 6.408 -2.689 1.00 95.94 93 LYS A N 1
ATOM 741 C CA . LYS A 1 93 ? -2.549 5.726 -3.396 1.00 95.94 93 LYS A CA 1
ATOM 742 C C . LYS A 1 93 ? -3.127 4.567 -2.587 1.00 95.94 93 LYS A C 1
ATOM 744 O O . LYS A 1 93 ? -4.348 4.445 -2.497 1.00 95.94 93 LYS A O 1
ATOM 749 N N . LEU A 1 94 ? -2.277 3.745 -1.973 1.00 97.12 94 LEU A N 1
ATOM 750 C CA . LEU A 1 94 ? -2.707 2.636 -1.116 1.00 97.12 94 LEU A CA 1
ATOM 751 C C . LEU A 1 94 ? -3.512 3.145 0.078 1.00 97.12 94 LEU A C 1
ATOM 753 O O . LEU A 1 94 ? -4.605 2.649 0.333 1.00 97.12 94 LEU A O 1
ATOM 757 N N . ILE A 1 95 ? -3.023 4.183 0.758 1.00 97.31 95 ILE A N 1
ATOM 758 C CA . ILE A 1 95 ? -3.706 4.818 1.889 1.00 97.31 95 ILE A CA 1
ATOM 759 C C . ILE A 1 95 ? -5.065 5.388 1.467 1.00 97.31 95 ILE A C 1
ATOM 761 O O . ILE A 1 95 ? -6.062 5.225 2.173 1.00 97.31 95 ILE A O 1
ATOM 765 N N . ALA A 1 96 ? -5.144 6.057 0.315 1.00 97.06 96 ALA A N 1
ATOM 766 C CA . ALA A 1 96 ? -6.419 6.531 -0.217 1.00 97.06 96 ALA A CA 1
ATOM 767 C C . ALA A 1 96 ? -7.374 5.359 -0.517 1.00 97.06 96 ALA A C 1
ATOM 769 O O . ALA A 1 96 ? -8.549 5.400 -0.137 1.00 97.06 96 ALA A O 1
ATOM 770 N N . GLY A 1 97 ? -6.857 4.292 -1.127 1.00 97.31 97 GLY A N 1
ATOM 771 C CA . GLY A 1 97 ? -7.607 3.085 -1.455 1.00 97.31 97 GLY A CA 1
ATOM 772 C C . GLY A 1 97 ? -8.140 2.347 -0.225 1.00 97.31 97 GLY A C 1
ATOM 773 O O . GLY A 1 97 ? -9.287 1.894 -0.243 1.00 97.31 97 GLY A O 1
ATOM 774 N N . THR A 1 98 ? -7.365 2.261 0.864 1.00 97.50 98 THR A N 1
ATOM 775 C CA . THR A 1 98 ? -7.819 1.631 2.114 1.00 97.50 98 THR A CA 1
ATOM 776 C C . THR A 1 98 ? -8.937 2.444 2.758 1.00 97.50 98 THR A C 1
ATOM 778 O O . THR A 1 98 ? -9.944 1.870 3.175 1.00 97.50 98 THR A O 1
ATOM 781 N N . LYS A 1 99 ? -8.829 3.782 2.771 1.00 95.69 99 LYS A N 1
ATOM 782 C CA . LYS A 1 99 ? -9.889 4.670 3.290 1.00 95.69 99 LYS A CA 1
ATOM 783 C C . LYS A 1 99 ? -11.209 4.467 2.551 1.00 95.69 99 LYS A C 1
ATOM 785 O O . LYS A 1 99 ? -12.251 4.349 3.191 1.00 95.69 99 LYS A O 1
ATOM 790 N N . ALA A 1 100 ? -11.167 4.379 1.221 1.00 96.75 100 ALA A N 1
ATOM 791 C CA . ALA A 1 100 ? -12.360 4.177 0.398 1.00 96.75 100 ALA A CA 1
ATOM 792 C C . ALA A 1 100 ? -13.113 2.874 0.739 1.00 96.75 100 ALA A C 1
ATOM 794 O O . ALA A 1 100 ? -14.328 2.799 0.569 1.00 96.75 100 ALA A O 1
ATOM 795 N N . ARG A 1 101 ? -12.407 1.871 1.275 1.00 96.62 101 ARG A N 1
ATOM 796 C CA . ARG A 1 101 ? -12.934 0.538 1.621 1.00 96.62 101 ARG A CA 1
ATOM 797 C C . ARG A 1 101 ? -13.197 0.348 3.117 1.00 96.62 101 ARG A C 1
ATOM 799 O O . ARG A 1 101 ? -13.519 -0.759 3.564 1.00 96.62 1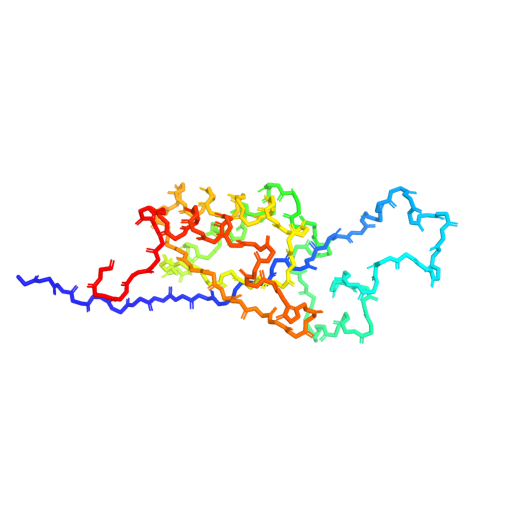01 ARG A O 1
ATOM 806 N N . GLY A 1 102 ? -13.029 1.406 3.917 1.00 95.50 102 GLY A N 1
ATOM 807 C CA . GLY A 1 102 ? -13.082 1.320 5.378 1.00 95.50 102 GLY A CA 1
ATOM 808 C C . GLY A 1 102 ? -12.067 0.319 5.937 1.00 95.50 102 GLY A C 1
ATOM 809 O O . GLY A 1 102 ? -12.360 -0.388 6.902 1.00 95.50 102 GLY A O 1
ATOM 810 N N . MET A 1 103 ? -10.921 0.190 5.269 1.00 97.00 103 MET A N 1
ATOM 811 C CA . MET A 1 103 ? -9.775 -0.592 5.710 1.00 97.00 103 MET A CA 1
ATOM 812 C C . MET A 1 103 ? -8.775 0.320 6.414 1.00 97.00 103 MET A C 1
ATOM 814 O O . MET A 1 103 ? -8.669 1.515 6.127 1.00 97.00 103 MET A O 1
ATOM 818 N N . HIS A 1 104 ? -8.024 -0.265 7.332 1.00 96.06 104 HIS A N 1
ATOM 819 C CA . HIS A 1 104 ? -6.946 0.399 8.044 1.00 96.06 104 HIS A CA 1
ATOM 820 C C . HIS A 1 104 ? -5.591 0.105 7.402 1.00 96.06 104 HIS A C 1
ATOM 822 O O . HIS A 1 104 ? -5.451 -0.808 6.585 1.00 96.06 104 HIS A O 1
ATOM 828 N N . PHE A 1 105 ? -4.576 0.870 7.791 1.00 97.25 105 PHE A N 1
ATOM 829 C CA . PHE A 1 105 ? -3.213 0.628 7.344 1.00 97.25 105 PHE A CA 1
ATOM 830 C C . PHE A 1 105 ? -2.177 0.894 8.438 1.00 97.25 105 PHE A C 1
ATOM 832 O O . PHE A 1 105 ? -2.444 1.599 9.408 1.00 97.25 105 PHE A O 1
ATOM 839 N N . SER A 1 106 ? -0.977 0.356 8.264 1.00 96.19 106 SER A N 1
ATOM 840 C CA . SER A 1 106 ? 0.239 0.821 8.940 1.00 96.19 106 SER A CA 1
ATOM 841 C C . SER A 1 106 ? 1.397 0.810 7.965 1.00 96.19 106 SER A C 1
ATOM 843 O O . SER A 1 106 ? 1.329 0.143 6.936 1.00 96.19 106 SER A O 1
ATOM 845 N N . ILE A 1 107 ? 2.455 1.530 8.309 1.00 94.25 107 ILE A N 1
ATOM 846 C CA . ILE A 1 107 ? 3.708 1.497 7.569 1.00 94.25 107 ILE A CA 1
ATOM 847 C C . ILE A 1 107 ? 4.669 0.566 8.294 1.00 94.25 107 ILE A C 1
ATOM 849 O O . ILE A 1 107 ? 4.920 0.736 9.489 1.00 94.25 107 ILE A O 1
ATOM 853 N N . LEU A 1 108 ? 5.190 -0.416 7.571 1.00 91.88 108 LEU A N 1
ATOM 854 C CA . LEU A 1 108 ? 6.281 -1.264 8.014 1.00 91.88 108 LEU A CA 1
ATOM 855 C C . LEU A 1 108 ? 7.550 -0.732 7.359 1.00 91.88 108 LEU A C 1
ATOM 857 O O . LEU A 1 108 ? 7.723 -0.834 6.149 1.00 91.88 108 LEU A O 1
ATOM 861 N N . ILE A 1 109 ? 8.405 -0.111 8.167 1.00 88.44 109 ILE A N 1
ATOM 862 C CA . ILE A 1 109 ? 9.689 0.392 7.691 1.00 88.44 109 ILE A CA 1
ATOM 863 C C . ILE A 1 109 ? 10.627 -0.791 7.498 1.00 88.44 109 ILE A C 1
ATOM 865 O O . ILE A 1 109 ? 10.895 -1.526 8.450 1.00 88.44 109 ILE A O 1
ATOM 869 N N . ASP A 1 110 ? 11.137 -0.926 6.282 1.00 83.56 110 ASP A N 1
ATOM 870 C CA . ASP A 1 110 ? 12.193 -1.864 5.941 1.00 83.56 110 ASP A CA 1
ATOM 871 C C . ASP A 1 110 ? 13.442 -1.068 5.538 1.00 83.56 110 ASP A C 1
ATOM 873 O O . ASP A 1 110 ? 13.503 -0.401 4.504 1.00 83.56 110 ASP A O 1
ATOM 877 N N . ASP A 1 111 ? 14.444 -1.097 6.412 1.00 77.81 111 ASP A N 1
ATOM 878 C CA . ASP A 1 111 ? 15.693 -0.356 6.275 1.00 77.81 111 ASP A CA 1
ATOM 879 C C . ASP A 1 111 ? 16.789 -1.152 5.546 1.00 77.81 111 ASP A C 1
ATOM 881 O O . ASP A 1 111 ? 17.903 -0.650 5.375 1.00 77.81 111 ASP A O 1
ATOM 885 N N . THR A 1 112 ? 16.471 -2.355 5.048 1.00 71.88 112 THR A N 1
ATOM 886 C CA . THR A 1 112 ? 17.426 -3.260 4.389 1.00 71.88 112 THR A CA 1
ATOM 887 C C . THR A 1 112 ? 18.101 -2.608 3.180 1.00 71.88 112 THR A C 1
ATOM 889 O O . THR A 1 112 ? 19.279 -2.855 2.912 1.00 71.88 112 THR A O 1
ATOM 892 N N . ILE A 1 113 ? 17.372 -1.762 2.444 1.00 68.12 113 ILE A N 1
ATOM 893 C CA . ILE A 1 113 ? 17.885 -1.058 1.259 1.00 68.12 113 ILE A CA 1
ATOM 894 C C . ILE A 1 113 ? 18.395 0.344 1.620 1.00 68.12 113 ILE A C 1
ATOM 896 O O . ILE A 1 113 ? 19.402 0.792 1.073 1.00 68.12 113 ILE A O 1
ATOM 900 N N . ASN A 1 114 ? 17.725 1.035 2.548 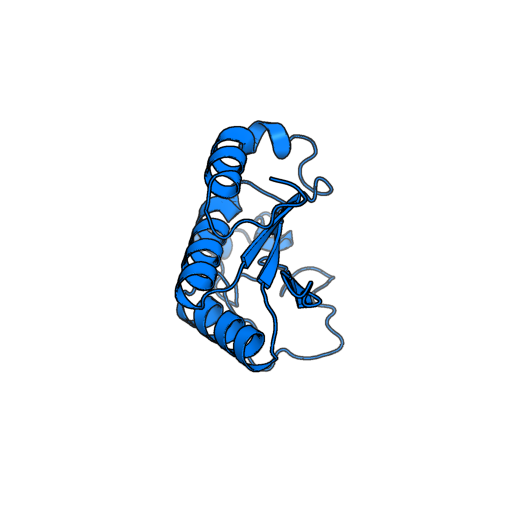1.00 69.75 114 ASN A N 1
ATOM 901 C CA . ASN A 1 114 ? 18.011 2.423 2.904 1.00 69.75 114 ASN A CA 1
ATOM 902 C C . ASN A 1 114 ? 18.027 2.603 4.427 1.00 69.75 114 ASN A C 1
ATOM 904 O O . ASN A 1 114 ? 17.005 2.903 5.041 1.00 69.75 114 ASN A O 1
ATOM 908 N N . ALA A 1 115 ? 19.210 2.495 5.034 1.00 76.50 115 ALA A N 1
ATOM 909 C CA . ALA A 1 115 ? 19.383 2.609 6.486 1.00 76.50 115 ALA A CA 1
ATOM 910 C C . ALA A 1 115 ? 18.937 3.968 7.079 1.00 76.50 115 ALA A C 1
ATOM 912 O O . ALA A 1 115 ? 18.705 4.073 8.281 1.00 76.50 115 ALA A O 1
ATOM 913 N N . ASP A 1 116 ? 18.815 5.022 6.262 1.00 81.69 116 ASP A N 1
ATOM 914 C CA . ASP A 1 116 ? 18.365 6.361 6.667 1.00 81.69 116 ASP A CA 1
ATOM 915 C C . ASP A 1 116 ? 16.915 6.682 6.250 1.00 81.69 116 ASP A C 1
ATOM 917 O O . ASP A 1 116 ? 16.489 7.839 6.327 1.00 81.69 116 ASP A O 1
ATOM 921 N N . ILE A 1 117 ? 16.132 5.670 5.849 1.00 81.75 117 ILE A N 1
ATOM 922 C CA . ILE A 1 117 ? 14.757 5.836 5.348 1.00 81.75 117 ILE A CA 1
ATOM 923 C C . ILE A 1 117 ? 13.845 6.577 6.334 1.00 81.75 117 ILE A C 1
ATOM 925 O O . ILE A 1 117 ? 13.053 7.430 5.934 1.00 81.75 117 ILE A O 1
ATOM 929 N N . MET A 1 118 ? 14.019 6.332 7.635 1.00 80.56 118 MET A N 1
ATOM 930 C CA . MET A 1 118 ? 13.263 7.010 8.690 1.00 80.56 118 MET A CA 1
ATOM 931 C C . MET A 1 118 ?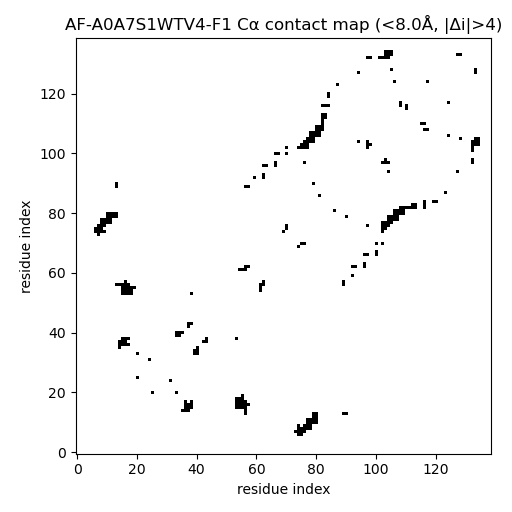 13.468 8.523 8.702 1.00 80.56 118 MET A C 1
ATOM 933 O O . MET A 1 118 ? 12.531 9.266 8.992 1.00 80.56 118 MET A O 1
ATOM 937 N N . GLU A 1 119 ? 14.681 8.989 8.403 1.00 85.44 119 GLU A N 1
ATOM 938 C CA . GLU A 1 119 ? 14.975 10.419 8.374 1.00 85.44 119 GLU A CA 1
ATOM 939 C C . GLU A 1 119 ? 14.491 11.043 7.066 1.00 85.44 119 GLU A C 1
ATOM 941 O O . GLU A 1 119 ? 13.818 12.073 7.084 1.00 85.44 119 GLU A O 1
ATOM 946 N N . ARG A 1 120 ? 14.759 10.386 5.930 1.00 81.25 120 ARG A N 1
ATOM 947 C CA . ARG A 1 120 ? 14.374 10.889 4.602 1.00 81.25 120 ARG A CA 1
ATOM 948 C C . ARG A 1 120 ? 12.871 11.028 4.430 1.00 81.25 120 ARG A C 1
ATOM 950 O O . ARG A 1 120 ? 12.415 11.964 3.782 1.00 81.25 120 ARG A O 1
ATOM 957 N N . SER A 1 121 ? 12.117 10.119 5.030 1.00 85.62 121 SER A N 1
ATOM 958 C CA . SER A 1 121 ? 10.666 10.041 4.869 1.00 85.62 121 SER A CA 1
ATOM 959 C C . SER A 1 121 ? 9.913 10.496 6.107 1.00 85.62 121 SER A C 1
ATOM 961 O O . SER A 1 121 ? 8.710 10.279 6.207 1.00 85.62 121 SER A O 1
ATOM 963 N N . ARG A 1 122 ? 10.593 11.166 7.047 1.00 88.00 122 ARG A N 1
ATOM 964 C CA . ARG A 1 122 ? 10.008 11.656 8.301 1.00 88.00 122 ARG A CA 1
ATOM 965 C C . ARG A 1 122 ? 8.719 12.447 8.068 1.00 88.00 122 ARG A C 1
ATOM 967 O O . ARG A 1 122 ? 7.740 12.232 8.777 1.00 88.00 122 ARG A O 1
ATOM 974 N N . THR A 1 123 ? 8.717 13.357 7.095 1.00 90.94 123 THR A N 1
ATOM 975 C CA . THR A 1 123 ? 7.549 14.195 6.779 1.00 90.94 123 THR A CA 1
ATOM 976 C C . THR A 1 123 ? 6.354 13.350 6.340 1.00 90.94 123 THR A C 1
ATOM 978 O O . THR A 1 123 ? 5.267 13.504 6.899 1.00 90.94 123 THR A O 1
ATOM 981 N N . GLU A 1 124 ? 6.561 12.417 5.409 1.00 92.75 124 GLU A N 1
ATOM 982 C CA . GLU A 1 124 ? 5.503 11.524 4.927 1.00 92.75 124 GLU A CA 1
ATOM 983 C C . GLU A 1 124 ? 5.046 10.544 6.013 1.00 92.75 124 GLU A C 1
ATOM 985 O O . GLU A 1 124 ? 3.846 10.385 6.218 1.00 92.75 124 GLU A O 1
ATOM 990 N N . MET A 1 125 ? 5.964 9.990 6.815 1.00 90.88 125 MET A N 1
ATOM 991 C CA . MET A 1 125 ? 5.620 9.159 7.977 1.00 90.88 125 MET A CA 1
ATOM 992 C C . MET A 1 125 ? 4.680 9.889 8.932 1.00 90.88 125 MET A C 1
ATOM 994 O O . MET A 1 125 ? 3.650 9.347 9.328 1.00 90.88 125 MET A O 1
ATOM 998 N N . VAL A 1 126 ? 5.008 11.131 9.300 1.00 92.38 126 VAL A N 1
ATOM 999 C CA . VAL A 1 126 ? 4.174 11.926 10.210 1.00 92.38 126 VAL A CA 1
ATOM 1000 C C . VAL A 1 126 ? 2.796 12.175 9.599 1.00 92.38 126 VAL A C 1
ATOM 1002 O O . VAL A 1 126 ? 1.794 12.013 10.296 1.00 92.38 126 VAL A O 1
ATOM 1005 N N . LYS A 1 127 ? 2.733 12.516 8.308 1.00 94.62 127 LYS A N 1
ATOM 1006 C CA . LYS A 1 127 ? 1.474 12.686 7.569 1.00 94.62 127 LYS A CA 1
ATOM 1007 C C . LYS A 1 127 ? 0.639 11.401 7.594 1.00 94.62 127 LYS A C 1
ATOM 1009 O O . LYS A 1 127 ? -0.520 11.440 7.998 1.00 94.62 127 LYS A O 1
ATOM 1014 N N . TRP A 1 128 ? 1.218 10.258 7.234 1.00 95.12 128 TRP A N 1
ATOM 1015 C CA . TRP A 1 128 ? 0.519 8.971 7.190 1.00 95.12 128 TRP A CA 1
ATOM 1016 C C . TRP A 1 128 ? 0.062 8.505 8.573 1.00 95.12 128 TRP A C 1
ATOM 1018 O O . TRP A 1 128 ? -1.065 8.044 8.730 1.00 95.12 128 TRP A O 1
ATOM 1028 N N . MET A 1 129 ? 0.878 8.693 9.610 1.00 91.69 129 MET A N 1
ATOM 1029 C CA . MET A 1 129 ? 0.503 8.350 10.984 1.00 91.69 129 MET A CA 1
ATOM 1030 C C . MET A 1 129 ? -0.647 9.210 11.521 1.00 91.69 129 MET A C 1
ATOM 1032 O O . MET A 1 129 ? -1.358 8.773 12.424 1.00 91.69 129 MET A O 1
ATOM 1036 N N . GLN A 1 130 ? -0.858 10.422 10.999 1.00 93.06 130 GLN A N 1
ATOM 1037 C CA . GLN A 1 130 ? -1.975 11.291 11.391 1.00 93.06 130 GLN A CA 1
ATOM 1038 C C . GLN A 1 130 ? -3.316 10.880 10.769 1.00 93.06 130 GLN A C 1
ATOM 1040 O O . GLN A 1 130 ? -4.361 11.371 11.199 1.00 93.06 130 GLN A O 1
ATOM 1045 N N . GLU A 1 131 ? -3.318 9.959 9.807 1.00 94.06 131 GLU A N 1
ATOM 1046 C CA . GLU A 1 131 ? -4.545 9.512 9.161 1.00 94.06 131 GLU A CA 1
ATOM 1047 C C . GLU A 1 131 ? -5.475 8.765 10.131 1.00 94.06 131 GLU A C 1
ATOM 1049 O O . GLU A 1 131 ? -5.017 7.898 10.883 1.00 94.06 131 GLU A O 1
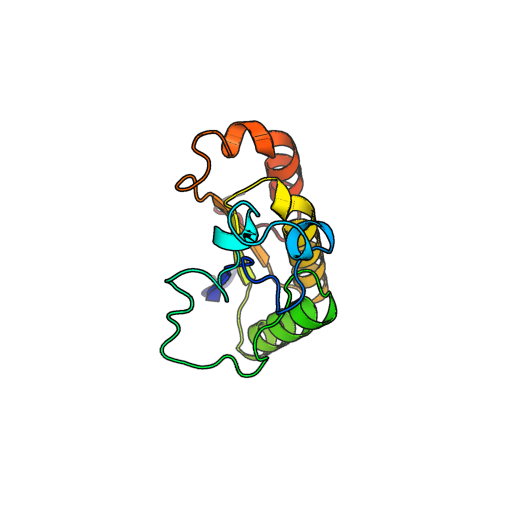ATOM 1054 N N . PRO A 1 132 ? -6.803 9.001 10.084 1.00 91.75 132 PRO A N 1
ATOM 1055 C CA . PRO A 1 132 ? -7.753 8.316 10.967 1.00 91.75 132 PRO A CA 1
ATOM 1056 C C . PRO A 1 132 ? -7.761 6.790 10.812 1.00 91.75 132 PRO A C 1
ATOM 1058 O O . PRO A 1 132 ? -8.133 6.069 11.734 1.00 91.75 132 PRO A O 1
ATOM 1061 N N . HIS A 1 133 ? -7.365 6.303 9.634 1.00 92.69 133 HIS A N 1
ATOM 1062 C CA . HIS A 1 133 ? -7.341 4.882 9.293 1.00 92.69 133 HIS A CA 1
ATOM 1063 C C . HIS A 1 133 ? -5.990 4.219 9.605 1.00 92.69 133 HIS A C 1
ATOM 1065 O O . HIS A 1 133 ? -5.864 3.007 9.447 1.00 92.69 133 HIS A O 1
ATOM 1071 N N . HIS A 1 134 ? -4.996 4.965 10.094 1.00 95.12 134 HIS A N 1
ATOM 1072 C CA . HIS A 1 134 ? -3.755 4.371 10.578 1.00 95.12 134 HIS A CA 1
ATOM 1073 C C . HIS A 1 134 ? -4.031 3.516 11.830 1.00 95.12 134 HIS A C 1
ATOM 1075 O O . HIS A 1 134 ? -4.707 3.975 12.758 1.00 95.12 134 HIS A O 1
ATOM 1081 N N . TYR A 1 135 ? -3.527 2.277 11.894 1.00 92.19 135 TYR A N 1
ATOM 1082 C CA . TYR A 1 135 ? -3.678 1.450 13.093 1.00 92.19 135 TYR A CA 1
ATOM 1083 C C . TYR A 1 135 ? -2.954 2.076 14.280 1.00 92.19 135 TYR A C 1
ATOM 1085 O O . TYR A 1 135 ? -1.809 2.514 14.201 1.00 92.19 135 TYR A O 1
ATOM 1093 N N . ARG A 1 136 ? -3.631 2.071 15.423 1.00 87.19 136 ARG A N 1
ATOM 1094 C CA . ARG A 1 136 ? -3.126 2.617 16.678 1.00 87.19 136 ARG A CA 1
ATOM 1095 C C . ARG A 1 136 ? -3.289 1.585 17.773 1.00 87.19 136 ARG A C 1
ATOM 1097 O O . ARG A 1 136 ? -4.359 0.988 17.914 1.00 87.19 136 ARG A O 1
ATOM 1104 N N . HIS A 1 137 ? -2.243 1.390 18.564 1.00 77.12 137 HIS A N 1
ATOM 1105 C CA . HIS A 1 137 ? -2.329 0.621 19.794 1.00 77.12 137 HIS A CA 1
ATOM 1106 C C . HIS A 1 137 ? -2.323 1.599 20.971 1.00 77.12 137 HIS A C 1
ATOM 1108 O O . HIS A 1 137 ? -1.282 2.146 21.302 1.00 77.12 137 HIS A O 1
ATOM 1114 N N . GLN A 1 138 ? -3.487 1.774 21.610 1.00 70.38 138 GLN A N 1
ATOM 1115 C CA . GLN A 1 138 ? -3.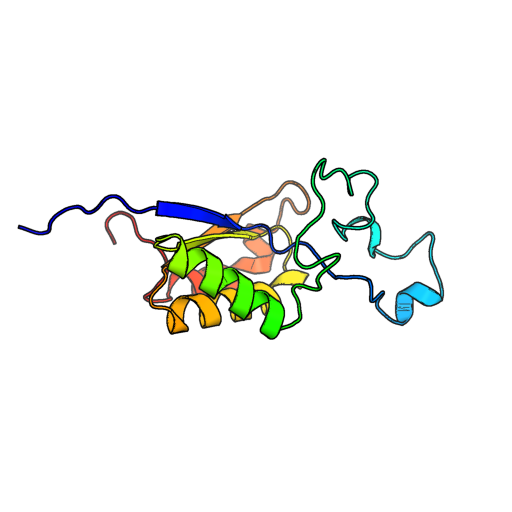708 2.638 22.789 1.00 70.38 138 GLN A CA 1
ATOM 1116 C C . GLN A 1 138 ? -3.759 4.163 22.545 1.00 70.38 138 GLN A C 1
ATOM 1118 O O . GLN A 1 138 ? -3.705 4.925 23.508 1.00 70.38 138 GLN A O 1
ATOM 1123 N N . GLY A 1 139 ? -3.969 4.605 21.303 1.00 55.66 139 GLY A N 1
ATOM 1124 C CA . GLY A 1 139 ? -4.011 6.028 20.916 1.00 55.66 139 GLY A CA 1
ATOM 1125 C C . GLY A 1 139 ? -2.911 6.367 19.925 1.00 55.66 139 GLY A C 1
ATOM 1126 O O . GLY A 1 139 ? -2.898 7.517 19.435 1.00 55.66 139 GLY A O 1
#